Protein AF-A0A1V5AWR1-F1 (afdb_monomer)

Mean predicted aligned error: 6.27 Å

Solvent-accessible surface area (backbone atoms only — not comparable to full-atom values): 8048 Å² total; per-residue (Å²): 132,68,75,63,57,60,51,49,54,30,24,52,28,0,20,51,12,1,48,52,34,17,61,75,38,102,37,35,84,38,68,65,45,78,50,74,54,94,94,48,76,46,73,41,52,29,27,65,43,15,23,53,36,0,15,51,37,12,41,53,50,36,40,68,75,38,73,43,54,81,60,81,91,75,82,85,80,93,65,96,73,88,67,81,81,71,80,50,73,65,53,42,55,48,12,22,53,38,0,24,53,40,14,43,53,55,53,52,57,47,36,52,52,32,40,52,50,17,51,52,37,27,60,74,48,65,58,49,76,68,55,52,55,51,40,75,73,40,54,42,70,53,22,25,54,54,19,54,50,53,63,74,107

pLDDT: mean 87.72, std 10.57, range [48.28, 98.0]

Structure (mmCIF, N/CA/C/O backbone):
data_AF-A0A1V5AWR1-F1
#
_entry.id   AF-A0A1V5AWR1-F1
#
loop_
_atom_site.group_PDB
_atom_site.id
_atom_site.type_symbol
_atom_site.label_atom_id
_atom_site.label_alt_id
_atom_site.label_comp_id
_atom_site.label_asym_id
_atom_site.label_entity_id
_atom_site.label_seq_id
_atom_site.pdbx_PDB_ins_code
_atom_site.Cartn_x
_atom_site.Cartn_y
_atom_site.Cartn_z
_atom_site.occupancy
_atom_site.B_iso_or_equiv
_atom_site.auth_seq_id
_atom_site.auth_comp_id
_atom_site.auth_asym_id
_atom_site.auth_atom_id
_atom_site.pdbx_PDB_model_num
ATOM 1 N N . MET A 1 1 ? 15.483 -0.833 -28.326 1.00 58.09 1 MET A N 1
ATOM 2 C CA . MET A 1 1 ? 14.481 -1.408 -27.390 1.00 58.09 1 MET A CA 1
ATOM 3 C C . MET A 1 1 ? 13.326 -0.413 -27.249 1.00 58.09 1 MET A C 1
ATOM 5 O O . MET A 1 1 ? 13.617 0.773 -27.193 1.00 58.09 1 MET A O 1
ATOM 9 N N . SER A 1 2 ? 12.047 -0.819 -27.259 1.00 76.19 2 SER A N 1
ATOM 10 C CA . SER A 1 2 ? 10.950 0.164 -27.105 1.00 76.19 2 SER A CA 1
ATOM 11 C C . SER A 1 2 ? 10.936 0.734 -25.677 1.00 76.19 2 SER A C 1
ATOM 13 O O . SER A 1 2 ? 11.158 -0.021 -24.728 1.00 76.19 2 SER A O 1
ATOM 15 N N . MET A 1 3 ? 10.666 2.037 -25.506 1.00 79.00 3 MET A N 1
ATOM 16 C CA . MET A 1 3 ? 10.624 2.703 -24.185 1.00 79.00 3 MET A CA 1
ATOM 17 C C . MET A 1 3 ? 9.650 2.035 -23.199 1.00 79.00 3 MET A C 1
ATOM 19 O O . MET A 1 3 ? 9.827 2.129 -21.988 1.00 79.00 3 MET A O 1
ATOM 23 N N . LEU A 1 4 ? 8.653 1.307 -23.707 1.00 86.69 4 LEU A N 1
ATOM 24 C CA . LEU A 1 4 ? 7.652 0.605 -22.906 1.00 86.69 4 LEU A CA 1
ATOM 25 C C . LEU A 1 4 ? 8.244 -0.526 -22.058 1.00 86.69 4 LEU A C 1
ATOM 27 O O . LEU A 1 4 ? 7.741 -0.799 -20.972 1.00 86.69 4 LEU A O 1
ATOM 31 N N . MET A 1 5 ? 9.311 -1.181 -22.524 1.00 90.75 5 MET A N 1
ATOM 32 C CA . MET A 1 5 ? 9.893 -2.317 -21.805 1.00 90.75 5 MET A CA 1
ATOM 33 C C . MET A 1 5 ? 10.587 -1.880 -20.501 1.00 90.75 5 MET A C 1
ATOM 35 O O . MET A 1 5 ? 10.234 -2.421 -19.452 1.00 90.75 5 MET A O 1
ATOM 39 N N . PRO A 1 6 ? 11.489 -0.877 -20.500 1.00 91.25 6 PRO A N 1
ATOM 40 C CA . PRO A 1 6 ? 12.043 -0.337 -19.260 1.00 91.25 6 PRO A CA 1
ATOM 41 C C . PRO A 1 6 ? 10.980 0.198 -18.286 1.00 91.25 6 PRO A C 1
ATOM 43 O O . PRO A 1 6 ? 11.069 -0.073 -17.089 1.00 91.25 6 PRO A O 1
ATOM 46 N N . ILE A 1 7 ? 9.941 0.885 -18.793 1.00 92.50 7 ILE A N 1
ATOM 47 C CA . ILE A 1 7 ? 8.794 1.339 -17.979 1.00 92.50 7 ILE A CA 1
ATOM 48 C C . ILE A 1 7 ? 8.140 0.142 -17.284 1.00 92.50 7 ILE A C 1
ATOM 50 O O . ILE A 1 7 ? 7.965 0.149 -16.065 1.00 92.50 7 ILE A O 1
ATOM 54 N N . GLY A 1 8 ? 7.809 -0.897 -18.054 1.00 94.94 8 GLY A N 1
ATOM 55 C CA . GLY A 1 8 ? 7.147 -2.094 -17.549 1.00 94.94 8 GLY A CA 1
ATOM 56 C C . GLY A 1 8 ? 7.952 -2.801 -16.460 1.00 94.94 8 GLY A C 1
ATOM 57 O O . GLY A 1 8 ? 7.383 -3.173 -15.437 1.00 94.94 8 GLY A O 1
ATOM 58 N N . ILE A 1 9 ? 9.273 -2.928 -16.629 1.00 95.88 9 ILE A N 1
ATOM 59 C CA . ILE A 1 9 ? 10.156 -3.555 -15.630 1.00 95.88 9 ILE A CA 1
ATOM 60 C C . ILE A 1 9 ? 10.127 -2.779 -14.310 1.00 95.88 9 ILE A C 1
ATOM 62 O O . ILE A 1 9 ? 10.013 -3.374 -13.237 1.00 95.88 9 ILE A O 1
ATOM 66 N N . ILE A 1 10 ? 10.204 -1.451 -14.373 1.00 97.00 10 ILE A N 1
ATOM 67 C CA . ILE A 1 10 ? 10.259 -0.603 -13.179 1.00 97.00 10 ILE A CA 1
ATOM 68 C C . ILE A 1 10 ? 8.907 -0.548 -12.475 1.00 97.00 10 ILE A C 1
ATOM 70 O O . ILE A 1 10 ? 8.850 -0.693 -11.255 1.00 97.00 10 ILE A O 1
ATOM 74 N N . MET A 1 11 ? 7.814 -0.437 -13.230 1.00 97.62 11 MET A N 1
ATOM 75 C CA . MET A 1 11 ? 6.463 -0.515 -12.677 1.00 97.62 11 MET A CA 1
ATOM 76 C C . MET A 1 11 ? 6.186 -1.876 -12.037 1.00 97.62 11 MET A C 1
ATOM 78 O O . MET A 1 11 ? 5.654 -1.922 -10.930 1.00 97.62 11 MET A O 1
ATOM 82 N N . ALA A 1 12 ? 6.580 -2.981 -12.679 1.00 97.81 12 ALA A N 1
ATOM 83 C CA . ALA A 1 12 ? 6.436 -4.322 -12.113 1.00 97.81 12 ALA A CA 1
ATOM 84 C C . ALA A 1 12 ? 7.274 -4.490 -10.835 1.00 97.81 12 ALA A C 1
ATOM 86 O O . ALA A 1 12 ? 6.802 -5.054 -9.851 1.00 97.81 12 ALA A O 1
ATOM 87 N N . SER A 1 13 ? 8.489 -3.941 -10.813 1.00 97.94 13 SER A N 1
ATOM 88 C CA . SER A 1 13 ? 9.353 -3.960 -9.626 1.00 97.94 13 SER A CA 1
ATOM 89 C C . SER A 1 13 ? 8.753 -3.135 -8.477 1.00 97.94 13 SER A C 1
ATOM 91 O O . SER A 1 13 ? 8.704 -3.592 -7.337 1.00 97.94 13 SER A O 1
ATOM 93 N N . GLY A 1 14 ? 8.200 -1.955 -8.774 1.00 98.00 14 GLY A N 1
ATOM 94 C CA . GLY A 1 14 ? 7.442 -1.152 -7.811 1.00 98.00 14 GLY A CA 1
ATOM 95 C C . GLY A 1 14 ? 6.190 -1.854 -7.290 1.00 98.00 14 GLY A C 1
ATOM 96 O O . GLY A 1 14 ? 5.919 -1.829 -6.089 1.00 98.00 14 GLY A O 1
ATOM 97 N N . ALA A 1 15 ? 5.454 -2.536 -8.170 1.00 97.81 15 ALA A N 1
ATOM 98 C CA . ALA A 1 15 ? 4.314 -3.367 -7.799 1.00 97.81 15 ALA A CA 1
ATOM 99 C C . ALA A 1 15 ? 4.719 -4.454 -6.796 1.00 97.81 15 ALA A C 1
ATOM 101 O O . ALA A 1 15 ? 4.029 -4.617 -5.794 1.00 97.81 15 ALA A O 1
ATOM 102 N N . VAL A 1 16 ? 5.853 -5.137 -7.003 1.00 97.44 16 VAL A N 1
ATOM 103 C CA . VAL A 1 16 ? 6.400 -6.101 -6.030 1.00 97.44 16 VAL A CA 1
ATOM 104 C C . VAL A 1 16 ? 6.657 -5.433 -4.678 1.00 97.44 16 VAL A C 1
ATOM 106 O O . VAL A 1 16 ? 6.293 -5.993 -3.647 1.00 97.44 16 VAL A 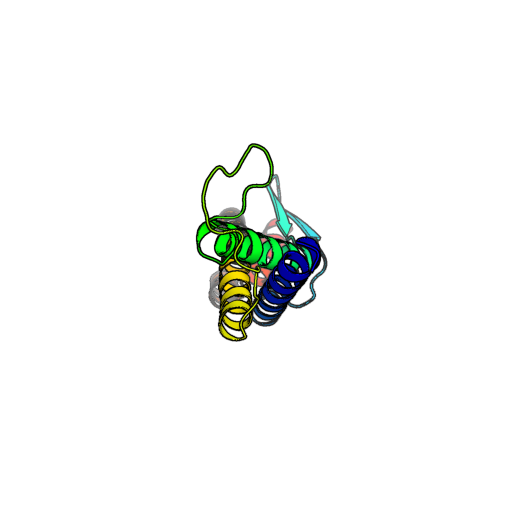O 1
ATOM 109 N N . GLY A 1 17 ? 7.194 -4.211 -4.654 1.00 96.69 17 GLY A N 1
ATOM 110 C CA . GLY A 1 17 ? 7.305 -3.433 -3.415 1.00 96.69 17 GLY A CA 1
ATOM 111 C C . GLY A 1 17 ? 5.952 -3.188 -2.732 1.00 96.69 17 GLY A C 1
ATOM 112 O O . GLY A 1 17 ? 5.823 -3.339 -1.516 1.00 96.69 17 GLY A O 1
ATOM 113 N N . GLY A 1 18 ? 4.914 -2.900 -3.517 1.00 96.25 18 GLY A N 1
ATOM 114 C CA . GLY A 1 18 ? 3.534 -2.808 -3.038 1.00 96.25 18 GLY A CA 1
ATOM 115 C C . GLY A 1 18 ? 3.003 -4.118 -2.444 1.00 96.25 18 GLY A C 1
ATOM 116 O O . GLY A 1 18 ? 2.397 -4.102 -1.373 1.00 96.25 18 GLY A O 1
ATOM 117 N N . ILE A 1 19 ? 3.283 -5.258 -3.086 1.00 95.00 19 ILE A N 1
ATOM 118 C CA . ILE A 1 19 ? 2.947 -6.601 -2.576 1.00 95.00 19 ILE A CA 1
ATOM 119 C C . ILE A 1 19 ? 3.600 -6.824 -1.214 1.00 95.00 19 ILE A C 1
ATOM 121 O O . ILE A 1 19 ? 2.926 -7.217 -0.264 1.00 95.00 19 ILE A O 1
ATOM 125 N N . VAL A 1 20 ? 4.900 -6.537 -1.106 1.00 95.25 20 VAL A N 1
ATOM 126 C CA . VAL A 1 20 ? 5.652 -6.673 0.147 1.00 95.25 20 VAL A CA 1
ATOM 127 C C . VAL A 1 20 ? 5.028 -5.807 1.241 1.00 95.25 20 VAL A C 1
ATOM 129 O O . VAL A 1 20 ? 4.791 -6.302 2.341 1.00 95.25 20 VAL A O 1
ATOM 132 N N . ASN A 1 21 ? 4.692 -4.545 0.951 1.00 95.00 21 ASN A N 1
ATOM 133 C CA . ASN A 1 21 ? 4.052 -3.680 1.943 1.00 95.00 21 ASN A CA 1
ATOM 134 C C . ASN A 1 21 ? 2.692 -4.223 2.399 1.00 95.00 21 ASN A C 1
ATOM 136 O O . ASN A 1 21 ? 2.392 -4.205 3.592 1.00 95.00 21 ASN A O 1
ATOM 140 N N . ALA A 1 22 ? 1.879 -4.724 1.470 1.00 91.69 22 ALA A N 1
ATOM 141 C CA . ALA A 1 22 ? 0.582 -5.294 1.800 1.00 91.69 22 ALA A CA 1
ATOM 142 C C . ALA A 1 22 ? 0.709 -6.534 2.701 1.00 91.69 22 ALA A C 1
ATOM 144 O O . ALA A 1 22 ? -0.047 -6.647 3.658 1.00 91.69 22 ALA A O 1
ATOM 145 N N . LEU A 1 23 ? 1.700 -7.401 2.457 1.00 90.31 23 LEU A N 1
ATOM 146 C CA . LEU A 1 23 ? 1.990 -8.576 3.291 1.00 90.31 23 LEU A CA 1
ATOM 147 C C . LEU A 1 23 ? 2.473 -8.224 4.703 1.00 90.31 23 LEU A C 1
ATOM 149 O O . LEU A 1 23 ? 2.169 -8.948 5.646 1.00 90.31 23 LEU A O 1
ATOM 153 N N . VAL A 1 24 ? 3.246 -7.145 4.842 1.00 88.06 24 VAL A N 1
ATOM 154 C CA . VAL A 1 24 ? 3.785 -6.696 6.138 1.00 88.06 24 VAL A CA 1
ATOM 155 C C . VAL A 1 24 ? 2.752 -5.898 6.941 1.00 88.06 24 VAL A C 1
ATOM 157 O O . VAL A 1 24 ? 2.848 -5.821 8.163 1.00 88.06 24 VAL A O 1
ATOM 160 N N . SER A 1 25 ? 1.769 -5.299 6.271 1.00 83.69 25 SER A N 1
ATOM 161 C CA . SER A 1 25 ? 0.704 -4.523 6.909 1.00 83.69 25 SER A CA 1
ATOM 162 C C . SER A 1 25 ? -0.488 -5.403 7.294 1.00 83.69 25 SER A C 1
ATOM 164 O O . SER A 1 25 ? -0.699 -6.474 6.729 1.00 83.69 25 SER A O 1
ATOM 166 N N . ASP A 1 26 ? -1.392 -4.875 8.123 1.00 72.44 26 ASP A N 1
ATOM 167 C CA . ASP A 1 26 ? -2.677 -5.518 8.469 1.00 72.44 26 ASP A CA 1
ATOM 168 C C . ASP A 1 26 ? -3.665 -5.635 7.288 1.00 72.44 26 ASP A C 1
ATOM 170 O O . ASP A 1 26 ? -4.830 -6.009 7.451 1.00 72.44 26 ASP A O 1
ATOM 174 N N . ASN A 1 27 ? -3.206 -5.284 6.085 1.00 65.19 27 ASN A N 1
ATOM 175 C CA . ASN A 1 27 ? -3.948 -5.353 4.838 1.00 65.19 27 ASN A CA 1
ATOM 176 C C . ASN A 1 27 ? -3.738 -6.672 4.083 1.00 65.19 27 ASN A C 1
ATOM 178 O O . ASN A 1 27 ? -4.579 -6.974 3.245 1.00 65.19 27 ASN A O 1
ATOM 182 N N . GLY A 1 28 ? -2.696 -7.466 4.366 1.00 70.31 28 GLY A N 1
ATOM 183 C CA . GLY A 1 28 ? -2.436 -8.774 3.741 1.00 70.31 28 GLY A CA 1
ATOM 184 C C . GLY A 1 28 ? -2.837 -8.871 2.257 1.00 70.31 28 GLY A C 1
ATOM 185 O O . GLY A 1 28 ? -2.510 -8.008 1.444 1.00 70.31 28 GLY A O 1
ATOM 186 N N . PHE A 1 29 ? -3.620 -9.904 1.919 1.00 77.00 29 PHE A N 1
ATOM 187 C CA . PHE A 1 29 ? -4.344 -10.033 0.639 1.00 77.00 29 PHE A CA 1
ATOM 188 C C . PHE A 1 29 ? -5.820 -9.603 0.742 1.00 77.00 29 PHE A C 1
ATOM 190 O O . PHE A 1 29 ? -6.687 -10.114 0.029 1.00 77.00 29 PHE A O 1
ATOM 197 N N . ILE A 1 30 ? -6.137 -8.684 1.655 1.00 76.31 30 ILE A N 1
ATOM 198 C CA . ILE A 1 30 ? -7.500 -8.192 1.847 1.00 76.31 30 ILE A CA 1
ATOM 199 C C . ILE A 1 30 ? -7.93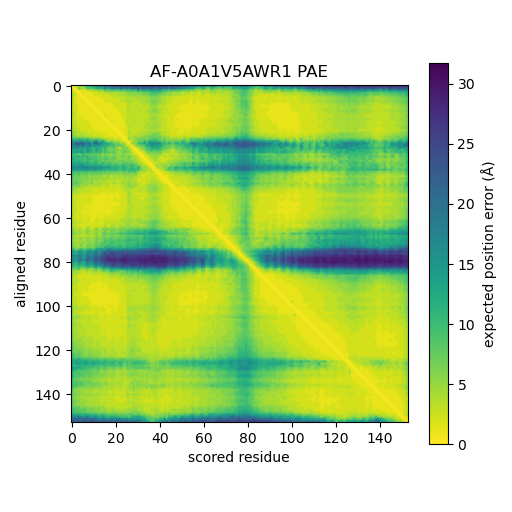4 -7.461 0.574 1.00 76.31 30 ILE A C 1
ATOM 201 O O . ILE A 1 30 ? -7.215 -6.615 0.025 1.00 76.31 30 ILE A O 1
ATOM 205 N N . ARG A 1 31 ? -9.118 -7.834 0.081 1.00 79.31 31 ARG A N 1
ATOM 206 C CA . ARG A 1 31 ? -9.748 -7.190 -1.073 1.00 79.31 31 ARG A CA 1
ATOM 207 C C . ARG A 1 31 ? -10.118 -5.746 -0.728 1.00 79.31 31 ARG A C 1
ATOM 209 O O . ARG A 1 31 ? -10.378 -5.469 0.441 1.00 79.31 31 ARG A O 1
ATOM 216 N N . PRO A 1 32 ? -10.179 -4.845 -1.722 1.00 83.44 32 PRO A N 1
ATOM 217 C CA . PRO A 1 32 ? -10.730 -3.518 -1.505 1.00 83.44 32 PRO A CA 1
ATOM 218 C C . PRO A 1 32 ? -12.090 -3.618 -0.805 1.00 83.44 32 PRO A C 1
ATOM 220 O O . PRO A 1 32 ? -12.956 -4.370 -1.256 1.00 83.44 32 PRO A O 1
ATOM 223 N N . SER A 1 33 ? -12.248 -2.921 0.316 1.00 83.38 33 SER A N 1
ATOM 224 C CA . SER A 1 33 ? -13.470 -2.957 1.116 1.00 83.38 33 SER A CA 1
ATOM 225 C C . SER A 1 33 ? -13.852 -1.565 1.589 1.00 83.38 33 SER A C 1
ATOM 227 O O . SER A 1 33 ? -13.001 -0.696 1.790 1.00 83.38 33 SER A O 1
ATOM 229 N N . GLU A 1 34 ? -15.147 -1.357 1.775 1.00 86.62 34 GLU A N 1
ATOM 230 C CA . GLU A 1 34 ? -15.687 -0.142 2.368 1.00 86.62 34 GLU A CA 1
ATOM 231 C C . GLU A 1 34 ? -16.15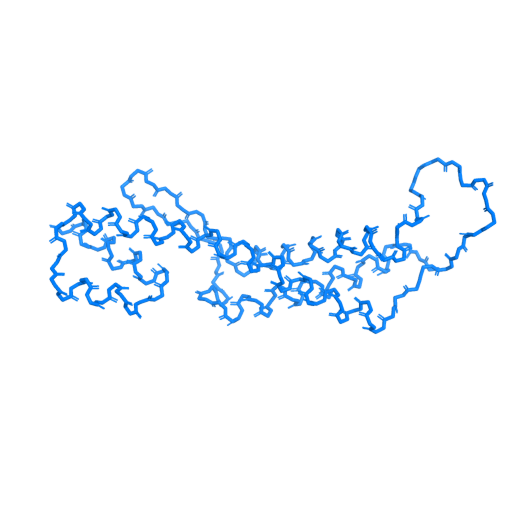5 -0.456 3.784 1.00 86.62 34 GLU A C 1
ATOM 233 O O . GLU A 1 34 ? -16.873 -1.426 4.020 1.00 86.62 34 GLU A O 1
ATOM 238 N N . GLU A 1 35 ? -15.711 0.352 4.740 1.00 82.88 35 GLU A N 1
ATOM 239 C CA . GLU A 1 35 ? -16.057 0.211 6.146 1.00 82.88 35 GLU A CA 1
ATOM 240 C C . GLU A 1 35 ? -16.824 1.446 6.609 1.00 82.88 35 GLU A C 1
ATOM 242 O O . GLU A 1 35 ? -16.252 2.526 6.768 1.00 82.88 35 GLU A O 1
ATOM 247 N N . THR A 1 36 ? -18.125 1.284 6.850 1.00 80.69 36 THR A N 1
ATOM 248 C CA . THR A 1 36 ? -18.986 2.359 7.362 1.00 80.69 36 THR A CA 1
ATOM 249 C C . THR A 1 36 ? -19.260 2.177 8.853 1.00 80.69 36 THR A C 1
ATOM 251 O O . THR A 1 36 ? -19.522 1.058 9.319 1.00 80.69 36 THR A O 1
ATOM 254 N N . THR A 1 37 ? -19.204 3.274 9.609 1.00 75.81 37 THR A N 1
ATOM 255 C CA . THR A 1 37 ? -19.694 3.365 10.992 1.00 75.81 37 THR A CA 1
ATOM 256 C C . THR A 1 37 ? -20.289 4.753 11.238 1.00 75.81 37 THR A C 1
ATOM 258 O O . THR A 1 37 ? -19.637 5.767 10.975 1.00 75.81 37 THR A O 1
ATOM 261 N N . GLY A 1 38 ? -21.544 4.806 11.694 1.00 74.06 38 GLY A N 1
ATOM 262 C CA . GLY A 1 38 ? -22.313 6.053 11.745 1.00 74.06 38 GLY A CA 1
ATOM 263 C C . GLY A 1 38 ? -22.359 6.733 10.372 1.00 74.06 38 GLY A C 1
ATOM 264 O O . GLY A 1 38 ? -22.736 6.108 9.384 1.00 74.06 38 GLY A O 1
ATOM 265 N N . GLU A 1 39 ? -21.912 7.988 10.316 1.00 76.38 39 GLU A N 1
ATOM 266 C CA . GLU A 1 39 ? -21.848 8.802 9.090 1.00 76.38 39 GLU A CA 1
ATOM 267 C C . GLU A 1 39 ? -20.499 8.717 8.346 1.00 76.38 39 GLU A C 1
ATOM 269 O O . GLU A 1 39 ? -20.341 9.298 7.272 1.00 76.38 39 GLU A O 1
ATOM 274 N N . VAL A 1 40 ? -19.501 8.003 8.883 1.00 81.81 40 VAL A N 1
ATOM 275 C CA . VAL A 1 40 ? -18.152 7.949 8.295 1.00 81.81 40 VAL A CA 1
ATOM 276 C C . VAL A 1 40 ? -17.972 6.669 7.483 1.00 81.81 40 VAL A C 1
ATOM 278 O O . VAL A 1 40 ? -18.075 5.565 8.019 1.00 81.81 40 VAL A O 1
ATOM 281 N N . THR A 1 41 ? -17.633 6.821 6.200 1.00 87.00 41 THR A N 1
ATOM 282 C CA . THR A 1 41 ? -17.255 5.717 5.302 1.00 87.00 41 THR A CA 1
ATOM 283 C C . THR A 1 41 ? -15.758 5.766 5.013 1.00 87.00 41 THR A C 1
ATOM 285 O O . THR A 1 41 ? -15.236 6.776 4.540 1.00 87.00 41 THR A O 1
ATOM 288 N N . ILE A 1 42 ? -15.055 4.674 5.313 1.00 87.50 42 ILE A N 1
ATOM 289 C CA . ILE A 1 42 ? -13.614 4.526 5.097 1.00 87.50 42 ILE A CA 1
ATOM 290 C C . ILE A 1 42 ? -13.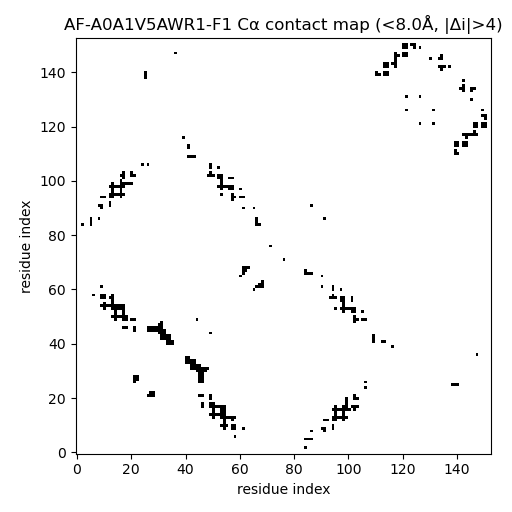391 3.499 3.993 1.00 87.50 42 ILE A C 1
ATOM 292 O O . ILE A 1 42 ? -13.729 2.327 4.140 1.00 87.50 42 ILE A O 1
ATOM 296 N N . ILE A 1 43 ? -12.772 3.933 2.898 1.00 87.50 43 ILE A N 1
ATOM 297 C CA . ILE A 1 43 ? -12.368 3.045 1.809 1.00 87.50 43 ILE A CA 1
ATOM 298 C C . ILE A 1 43 ? -11.002 2.455 2.154 1.00 87.50 43 ILE A C 1
ATOM 300 O O . ILE A 1 43 ? -10.036 3.188 2.374 1.00 87.50 43 ILE A O 1
ATOM 304 N N . ARG A 1 44 ? -10.915 1.126 2.175 1.00 88.75 44 ARG A N 1
ATOM 305 C CA . ARG A 1 44 ? -9.678 0.364 2.333 1.00 88.75 44 ARG A CA 1
ATOM 306 C C . ARG A 1 44 ? -9.279 -0.182 0.961 1.00 88.75 44 ARG A C 1
ATOM 308 O O . ARG A 1 44 ? -9.893 -1.135 0.495 1.00 88.75 44 ARG A O 1
ATOM 315 N N . PRO A 1 45 ? -8.246 0.370 0.304 1.00 85.00 45 PRO A N 1
ATOM 316 C CA . PRO A 1 45 ? -7.832 -0.048 -1.041 1.00 85.00 45 PRO A CA 1
ATOM 317 C C . PRO A 1 45 ? -7.293 -1.483 -1.111 1.00 85.00 45 PRO A C 1
ATOM 319 O O . PRO A 1 45 ? -7.177 -2.056 -2.194 1.00 85.00 45 PRO A O 1
ATOM 322 N N . GLY A 1 46 ? -6.921 -2.052 0.039 1.00 87.81 46 GLY A N 1
ATOM 323 C CA . GLY A 1 46 ? -6.420 -3.416 0.155 1.00 87.81 46 GLY A CA 1
ATOM 324 C C . GLY A 1 46 ? -5.121 -3.657 -0.615 1.00 87.81 46 GLY A C 1
ATOM 325 O O . GLY A 1 46 ? -4.348 -2.740 -0.915 1.00 87.81 46 GLY A O 1
ATOM 326 N N . PHE A 1 47 ? -4.888 -4.923 -0.946 1.00 89.81 47 PHE A N 1
ATOM 327 C CA . PHE A 1 47 ? -3.702 -5.374 -1.675 1.00 89.81 47 PHE A CA 1
ATOM 328 C C . PHE A 1 47 ? -3.567 -4.731 -3.066 1.00 89.81 47 PHE A C 1
ATOM 330 O O . PHE A 1 47 ? -2.480 -4.312 -3.461 1.00 89.81 47 PHE A O 1
ATOM 337 N N . ALA A 1 48 ? -4.683 -4.585 -3.789 1.00 91.62 48 ALA A N 1
ATOM 338 C CA . ALA A 1 48 ? -4.696 -3.996 -5.128 1.00 91.62 48 ALA A CA 1
ATOM 339 C C . ALA A 1 48 ? -4.243 -2.526 -5.120 1.00 91.62 48 ALA A C 1
ATOM 341 O O . ALA A 1 48 ? -3.440 -2.123 -5.961 1.00 91.62 48 ALA A O 1
ATOM 342 N N . GLY A 1 49 ? -4.694 -1.739 -4.136 1.00 91.81 49 GLY A N 1
ATOM 343 C CA . GLY A 1 49 ? -4.247 -0.353 -3.984 1.00 91.81 49 GLY A CA 1
ATOM 344 C C . GLY A 1 49 ? -2.759 -0.238 -3.648 1.00 91.81 49 GLY A C 1
ATOM 345 O O . GLY A 1 49 ? -2.086 0.654 -4.157 1.00 91.81 49 GLY A O 1
ATOM 346 N N . ASN A 1 50 ? -2.224 -1.170 -2.853 1.00 94.81 50 ASN A N 1
ATOM 347 C CA . ASN A 1 50 ? -0.795 -1.219 -2.539 1.00 94.81 50 ASN A CA 1
ATOM 348 C C . ASN A 1 50 ? 0.056 -1.528 -3.781 1.00 94.81 50 ASN A C 1
ATOM 350 O O . ASN A 1 50 ? 1.044 -0.837 -4.015 1.00 94.81 50 ASN A O 1
ATOM 354 N N . ILE A 1 51 ? -0.344 -2.509 -4.601 1.00 95.44 51 ILE A N 1
ATOM 355 C CA . ILE A 1 51 ? 0.313 -2.806 -5.887 1.00 95.44 51 ILE A CA 1
ATOM 356 C C . ILE A 1 51 ? 0.330 -1.573 -6.782 1.00 95.44 51 ILE A C 1
ATOM 358 O O . ILE A 1 51 ? 1.390 -1.180 -7.272 1.00 95.44 51 ILE A O 1
ATOM 362 N N . LEU A 1 52 ? -0.849 -0.983 -7.009 1.00 95.69 52 LEU A N 1
ATOM 363 C CA . LEU A 1 52 ? -0.999 0.139 -7.926 1.00 95.69 52 LEU A CA 1
ATOM 364 C C . LEU A 1 52 ? -0.121 1.306 -7.483 1.00 95.69 52 LEU A C 1
ATOM 366 O O . LEU A 1 52 ? 0.619 1.868 -8.288 1.00 95.69 52 LEU A O 1
ATOM 370 N N . LEU A 1 53 ? -0.161 1.637 -6.193 1.00 95.75 53 LEU A N 1
ATOM 371 C CA . LEU A 1 53 ? 0.606 2.757 -5.680 1.00 95.75 53 LEU A CA 1
ATOM 372 C C . LEU A 1 53 ? 2.108 2.474 -5.657 1.00 95.75 53 LEU A C 1
ATOM 374 O O . LEU A 1 53 ? 2.889 3.376 -5.942 1.00 95.75 53 LEU A O 1
ATOM 378 N N . GLY A 1 54 ? 2.516 1.231 -5.392 1.00 97.12 54 GLY A N 1
ATOM 379 C CA . GLY A 1 54 ? 3.913 0.825 -5.500 1.00 97.12 54 GLY A CA 1
ATOM 380 C C . GLY A 1 54 ? 4.452 0.986 -6.925 1.00 97.12 54 GLY A C 1
ATOM 381 O O . GLY A 1 54 ? 5.522 1.562 -7.124 1.00 97.12 54 GLY A O 1
ATOM 382 N N . ALA A 1 55 ? 3.684 0.553 -7.930 1.00 97.44 55 ALA 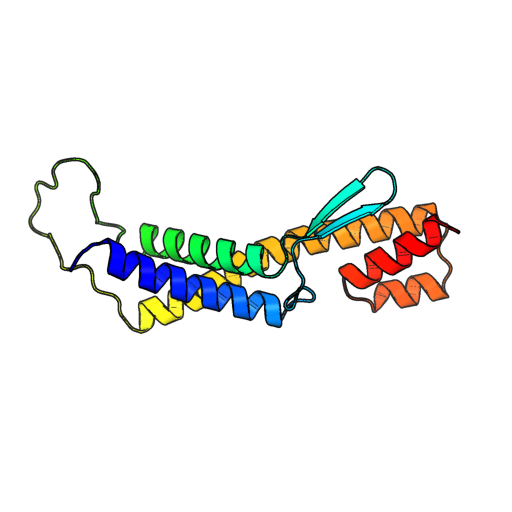A N 1
ATOM 383 C CA . ALA A 1 55 ? 4.039 0.705 -9.342 1.00 97.44 55 ALA A CA 1
ATOM 384 C C . ALA A 1 55 ? 4.126 2.178 -9.770 1.00 97.44 55 ALA A C 1
ATOM 386 O O . ALA A 1 55 ? 5.096 2.581 -10.413 1.00 97.44 55 ALA A O 1
ATOM 387 N N . VAL A 1 56 ? 3.133 2.988 -9.387 1.00 97.25 56 VAL A N 1
ATOM 388 C CA . VAL A 1 56 ? 3.087 4.424 -9.701 1.00 97.25 56 VAL A CA 1
ATOM 389 C C . VAL A 1 56 ? 4.234 5.170 -9.021 1.00 97.25 56 VAL A C 1
ATOM 391 O O . VAL A 1 56 ? 4.905 5.968 -9.669 1.00 97.25 56 VAL A O 1
ATOM 394 N N . ALA A 1 57 ? 4.512 4.885 -7.746 1.00 97.19 57 ALA A N 1
ATOM 395 C CA . ALA A 1 57 ? 5.612 5.512 -7.019 1.00 97.19 57 ALA A CA 1
ATOM 396 C C . ALA A 1 57 ? 6.969 5.204 -7.670 1.00 97.19 57 ALA A C 1
ATOM 398 O O . ALA A 1 57 ? 7.771 6.116 -7.874 1.00 97.19 57 ALA A O 1
ATOM 399 N N . ALA A 1 58 ? 7.207 3.944 -8.047 1.00 97.44 58 ALA A N 1
ATOM 400 C CA . ALA A 1 58 ? 8.431 3.548 -8.738 1.00 97.44 58 ALA A CA 1
ATOM 401 C C . ALA A 1 58 ? 8.567 4.225 -10.108 1.00 97.44 58 ALA A C 1
ATOM 403 O O . ALA A 1 58 ? 9.643 4.724 -10.432 1.00 97.44 58 ALA A O 1
ATOM 404 N N . PHE A 1 59 ? 7.481 4.297 -10.885 1.00 95.88 59 PHE A N 1
ATOM 405 C CA . PHE A 1 59 ? 7.479 4.994 -12.170 1.00 95.88 59 PHE A CA 1
ATOM 406 C C . PHE A 1 59 ? 7.798 6.481 -12.019 1.00 95.88 59 PHE A C 1
ATOM 408 O O . PHE A 1 59 ? 8.676 6.980 -12.715 1.00 95.88 59 PHE A O 1
ATOM 415 N N . ILE A 1 60 ? 7.138 7.179 -11.091 1.00 95.81 60 ILE A N 1
ATOM 416 C CA . ILE A 1 60 ? 7.381 8.606 -10.843 1.00 95.81 60 ILE A CA 1
ATOM 417 C C . ILE A 1 60 ? 8.827 8.826 -10.396 1.00 95.81 60 ILE A C 1
ATOM 419 O O . ILE A 1 60 ? 9.518 9.680 -10.944 1.00 95.81 60 ILE A O 1
ATOM 423 N N . SER A 1 61 ? 9.314 8.039 -9.433 1.00 95.19 61 SER A N 1
ATOM 424 C CA . SER A 1 61 ? 10.680 8.178 -8.924 1.00 95.19 61 SER A CA 1
ATOM 425 C C . SER A 1 61 ? 11.721 7.935 -10.015 1.00 95.19 61 SER A C 1
ATOM 427 O O . SER A 1 61 ? 12.643 8.731 -10.176 1.00 95.19 61 SER A O 1
ATOM 429 N N . TRP A 1 62 ? 11.560 6.884 -10.817 1.00 92.62 62 TRP A N 1
ATOM 430 C CA . TRP A 1 62 ? 12.500 6.594 -11.896 1.00 92.62 62 TRP A CA 1
ATOM 431 C C . TRP A 1 62 ? 12.359 7.554 -13.087 1.00 92.62 62 TRP A C 1
ATOM 433 O O . TRP A 1 62 ? 13.347 7.854 -13.752 1.00 92.62 62 TRP A O 1
ATOM 443 N N . GLY A 1 63 ? 11.159 8.092 -13.313 1.00 89.56 63 GLY A N 1
ATOM 444 C CA . GLY A 1 63 ? 10.889 9.187 -14.243 1.00 89.56 63 GLY A CA 1
ATOM 445 C C . GLY A 1 63 ? 11.663 10.455 -13.893 1.00 89.56 63 GLY A C 1
ATOM 446 O O . GLY A 1 63 ? 12.260 11.073 -14.765 1.00 89.56 63 GLY A O 1
ATOM 447 N N . LEU A 1 64 ? 11.686 10.816 -12.609 1.00 90.25 64 LEU A N 1
ATOM 448 C CA . LEU A 1 64 ? 12.318 12.046 -12.126 1.00 90.25 64 LEU A CA 1
ATOM 449 C C . LEU A 1 64 ? 13.827 11.909 -11.888 1.00 90.25 64 LEU A C 1
ATOM 451 O O . LEU A 1 64 ? 14.565 12.861 -12.121 1.00 90.25 64 LEU A O 1
ATOM 455 N N . TYR A 1 65 ? 14.286 10.747 -11.416 1.00 89.56 65 TYR A N 1
ATOM 456 C CA . TYR A 1 65 ? 15.661 10.557 -10.929 1.00 89.56 65 TYR A CA 1
ATOM 457 C C . TYR A 1 65 ? 16.434 9.438 -11.642 1.00 89.56 65 TYR A C 1
ATOM 459 O O . TYR A 1 65 ? 17.598 9.198 -11.331 1.00 89.56 65 TYR A O 1
ATOM 467 N N . GLY A 1 66 ? 15.794 8.713 -12.559 1.00 86.12 66 GLY A N 1
ATOM 468 C CA . GLY A 1 66 ? 16.393 7.604 -13.298 1.00 86.12 66 GLY A CA 1
ATOM 469 C C . GLY A 1 66 ? 16.760 7.957 -14.736 1.00 86.12 66 GLY A C 1
ATOM 470 O O . GLY A 1 66 ? 16.862 9.125 -15.115 1.00 86.12 66 GLY A O 1
ATOM 471 N N . ALA A 1 67 ? 16.911 6.918 -15.563 1.00 82.31 67 ALA A N 1
ATOM 472 C CA . ALA A 1 67 ? 17.286 7.042 -16.975 1.00 82.31 67 ALA A CA 1
ATOM 473 C C . ALA A 1 67 ? 16.248 7.806 -17.823 1.00 82.31 67 ALA A C 1
ATOM 475 O O . ALA A 1 67 ? 16.545 8.237 -18.932 1.00 82.31 67 ALA A O 1
ATOM 476 N N . PHE A 1 68 ? 15.033 7.991 -17.304 1.00 80.12 68 PHE A N 1
ATOM 477 C CA . PHE A 1 68 ? 13.970 8.750 -17.959 1.00 80.12 68 PHE A CA 1
ATOM 478 C C . PHE A 1 68 ? 14.000 10.250 -17.696 1.00 80.12 68 PHE A C 1
ATOM 480 O O . PHE A 1 68 ? 13.307 10.978 -18.399 1.00 80.12 68 PHE A O 1
ATOM 487 N N . SER A 1 69 ? 14.818 10.725 -16.758 1.00 83.88 69 SER A N 1
ATOM 488 C CA . SER A 1 69 ? 14.898 12.156 -16.428 1.00 83.88 69 SER A CA 1
ATOM 489 C C . SER A 1 69 ? 15.259 13.037 -17.631 1.00 83.88 69 SER A C 1
ATOM 491 O O . SER A 1 69 ? 14.808 14.175 -17.717 1.00 83.88 69 SER A O 1
ATOM 493 N N . ASN A 1 70 ? 16.011 12.484 -18.589 1.00 79.00 70 ASN A N 1
ATOM 494 C CA . ASN A 1 70 ? 16.424 13.156 -19.824 1.00 79.00 70 ASN A CA 1
ATOM 495 C C . ASN A 1 70 ? 15.655 12.671 -21.070 1.00 79.00 70 ASN A C 1
ATOM 497 O O . ASN A 1 70 ? 15.955 13.088 -22.191 1.00 79.00 70 ASN A O 1
ATOM 501 N N . ALA A 1 71 ? 14.681 11.769 -20.908 1.00 78.81 71 ALA A N 1
ATOM 502 C CA . ALA A 1 71 ? 13.912 11.230 -22.024 1.00 78.81 71 ALA A CA 1
ATOM 503 C C . ALA A 1 71 ? 12.825 12.225 -22.460 1.00 78.81 71 ALA A C 1
ATOM 505 O O . ALA A 1 71 ? 11.927 12.572 -21.694 1.00 78.81 71 ALA A O 1
ATOM 506 N N . VAL A 1 72 ? 12.877 12.659 -23.721 1.00 78.62 72 VAL A N 1
ATOM 507 C CA . VAL A 1 72 ? 11.886 13.576 -24.304 1.00 78.62 72 VAL A CA 1
ATOM 508 C C . VAL A 1 72 ? 10.813 12.779 -25.040 1.00 78.62 72 VAL A C 1
ATOM 510 O O . VAL A 1 72 ? 11.109 12.035 -25.972 1.00 78.62 72 VAL A O 1
ATOM 513 N N . ILE A 1 73 ? 9.559 12.943 -24.613 1.00 77.88 73 ILE A N 1
ATOM 514 C CA . ILE A 1 73 ? 8.388 12.254 -25.187 1.00 77.88 73 ILE A CA 1
ATOM 515 C C . ILE A 1 73 ? 7.755 13.080 -26.322 1.00 77.88 73 ILE A C 1
ATOM 517 O O . ILE A 1 73 ? 7.154 12.521 -27.238 1.00 77.88 73 ILE A O 1
ATOM 521 N N . TRP A 1 74 ? 7.899 14.409 -26.289 1.00 77.88 74 TRP A N 1
ATOM 522 C CA . TRP A 1 74 ? 7.367 15.319 -27.303 1.00 77.88 74 TRP A CA 1
ATOM 523 C C . TRP A 1 74 ? 8.241 16.575 -27.424 1.00 77.88 74 TRP A C 1
ATOM 525 O O . TRP A 1 74 ? 8.621 17.160 -26.411 1.00 77.88 74 TRP A O 1
ATOM 535 N N . GLY A 1 75 ? 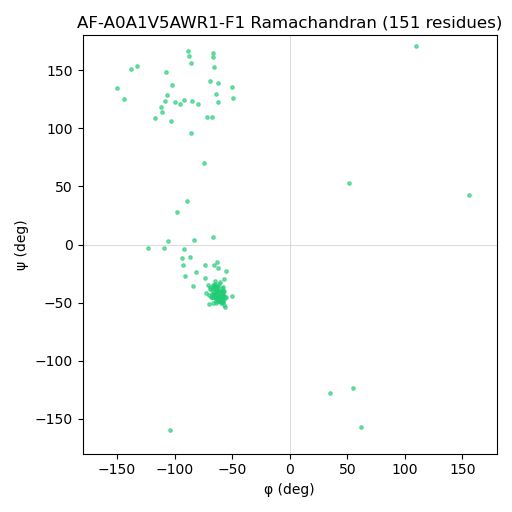8.553 16.980 -28.659 1.00 73.38 75 GLY A N 1
ATOM 536 C CA . GLY A 1 75 ? 9.506 18.052 -28.975 1.00 73.38 75 GLY A CA 1
ATOM 537 C C . GLY A 1 75 ? 10.805 17.534 -29.607 1.00 73.38 75 GLY A C 1
ATOM 538 O O . GLY A 1 75 ? 11.032 16.328 -29.690 1.00 73.38 75 GLY A O 1
ATOM 539 N N . ALA A 1 76 ? 11.649 18.446 -30.097 1.00 64.62 76 ALA A N 1
ATOM 540 C CA . ALA A 1 76 ? 12.939 18.098 -30.689 1.00 64.62 76 ALA A CA 1
ATOM 541 C C . ALA A 1 76 ? 14.047 18.134 -29.629 1.00 64.62 76 ALA A C 1
ATOM 543 O O . ALA A 1 76 ? 14.273 19.161 -28.993 1.00 64.62 76 ALA A O 1
ATOM 544 N N . ASN A 1 77 ? 14.763 17.020 -29.479 1.00 64.81 77 ASN A N 1
ATOM 545 C CA . ASN A 1 77 ? 16.001 16.957 -28.711 1.00 64.81 77 ASN A CA 1
ATOM 546 C C . ASN A 1 77 ? 17.155 17.360 -29.641 1.00 64.81 77 ASN A C 1
ATOM 548 O O . ASN A 1 77 ? 17.638 16.551 -30.427 1.00 64.81 77 ASN A O 1
ATOM 552 N N . SER A 1 78 ? 17.569 18.627 -29.615 1.00 53.88 78 SER A N 1
ATOM 553 C CA . SER A 1 78 ? 18.639 19.157 -30.478 1.00 53.88 78 SER A CA 1
ATOM 554 C C . SER A 1 78 ? 20.040 19.033 -29.854 1.00 53.88 78 SER A C 1
ATOM 556 O O . SER A 1 78 ? 20.868 19.927 -30.001 1.00 53.88 78 SER A O 1
ATOM 558 N N . GLY A 1 79 ? 20.310 17.930 -29.148 1.00 57.97 79 GLY A N 1
ATOM 559 C CA . GLY A 1 79 ? 21.589 17.648 -28.489 1.00 57.97 79 GLY A CA 1
ATOM 560 C C . GLY A 1 79 ? 22.107 16.233 -28.766 1.00 57.97 79 GLY A C 1
ATOM 561 O O . GLY A 1 79 ? 21.338 15.315 -29.045 1.00 57.97 79 GLY A O 1
ATOM 562 N N . MET A 1 80 ? 23.429 16.060 -28.689 1.00 48.28 80 MET A N 1
ATOM 563 C CA . MET A 1 80 ? 24.108 14.762 -28.769 1.00 48.28 80 MET A CA 1
ATOM 564 C C . MET A 1 80 ? 23.841 13.994 -27.466 1.00 48.28 80 MET A C 1
ATOM 566 O O . MET A 1 80 ? 24.325 14.408 -26.417 1.00 48.28 80 MET A O 1
ATOM 570 N N . GLY A 1 81 ? 23.034 12.928 -27.508 1.00 53.00 81 GLY A N 1
ATOM 571 C CA . GLY A 1 81 ? 22.699 12.178 -26.291 1.00 53.00 81 GLY A CA 1
ATOM 572 C C . GLY A 1 81 ? 21.386 11.400 -26.324 1.00 53.00 81 GLY A C 1
ATOM 573 O O . GLY A 1 81 ? 20.653 11.402 -25.340 1.00 53.00 81 GLY A O 1
ATOM 574 N N . THR A 1 82 ? 21.064 10.707 -27.421 1.00 56.50 82 THR A N 1
ATOM 575 C CA . THR A 1 82 ? 20.104 9.593 -27.347 1.00 56.50 82 THR A CA 1
ATOM 576 C C . THR A 1 82 ? 20.803 8.404 -26.692 1.00 56.50 82 THR A C 1
ATOM 578 O O . THR A 1 82 ? 21.161 7.441 -27.369 1.00 56.50 82 THR A O 1
ATOM 581 N N . GLU A 1 83 ? 21.091 8.506 -25.395 1.00 62.84 83 GLU A N 1
ATOM 582 C CA . GLU A 1 83 ? 21.606 7.362 -24.652 1.00 62.84 83 GLU A CA 1
ATOM 583 C C . GLU A 1 83 ? 20.558 6.246 -24.655 1.00 62.84 83 GLU A C 1
ATOM 585 O O . GLU A 1 83 ? 19.351 6.487 -24.537 1.00 62.84 83 GLU A O 1
ATOM 590 N N . GLU A 1 84 ? 21.017 5.008 -24.827 1.00 73.31 84 GLU A N 1
ATOM 591 C CA . GLU A 1 84 ? 20.140 3.857 -24.683 1.00 73.31 84 GLU A CA 1
ATOM 592 C C . GLU A 1 84 ? 19.617 3.807 -23.248 1.00 73.31 84 GLU A C 1
ATOM 594 O O . GLU A 1 84 ? 20.376 3.733 -22.280 1.00 73.31 84 GLU A O 1
ATOM 599 N N . ILE A 1 85 ? 18.294 3.824 -23.104 1.00 82.75 85 ILE A N 1
ATOM 600 C CA . ILE A 1 85 ? 17.656 3.667 -21.802 1.00 82.75 85 ILE A CA 1
ATOM 601 C C . ILE A 1 85 ? 17.918 2.238 -21.323 1.00 82.75 85 ILE A C 1
ATOM 603 O O . ILE A 1 85 ? 17.342 1.275 -21.838 1.00 82.75 85 ILE A O 1
ATOM 607 N N . THR A 1 86 ? 18.756 2.116 -20.300 1.00 85.81 86 THR A N 1
ATOM 608 C CA . THR A 1 86 ? 19.089 0.845 -19.658 1.00 85.81 86 THR A CA 1
ATOM 609 C C . THR A 1 86 ? 18.434 0.734 -18.283 1.00 85.81 86 THR A C 1
ATOM 611 O O . THR A 1 86 ? 18.223 1.722 -17.577 1.00 85.81 86 THR A O 1
ATOM 614 N N . VAL A 1 87 ? 18.091 -0.496 -17.893 1.00 89.62 87 VAL A N 1
ATOM 615 C CA . VAL A 1 87 ? 17.611 -0.818 -16.544 1.00 89.62 87 VAL A CA 1
ATOM 616 C C . VAL A 1 87 ? 18.685 -1.638 -15.852 1.00 89.62 87 VAL A C 1
ATOM 618 O O . VAL A 1 87 ? 18.973 -2.761 -16.258 1.00 89.62 87 VAL A O 1
ATOM 621 N N . SER A 1 88 ? 19.277 -1.080 -14.801 1.00 92.25 88 SER A N 1
ATOM 622 C CA . SER A 1 88 ? 20.255 -1.797 -13.982 1.00 92.25 88 SER A CA 1
ATOM 623 C C . SER A 1 88 ? 19.573 -2.601 -12.869 1.00 92.25 88 SER A C 1
ATOM 625 O O . SER A 1 88 ? 18.443 -2.307 -12.469 1.00 92.25 88 SER A O 1
ATOM 627 N N . ILE A 1 89 ? 20.289 -3.570 -12.290 1.00 92.19 89 ILE A N 1
ATOM 628 C CA . ILE A 1 89 ? 19.835 -4.287 -11.083 1.00 92.19 89 ILE A CA 1
ATOM 629 C C . ILE A 1 89 ? 19.588 -3.302 -9.929 1.00 92.19 89 ILE A C 1
ATOM 631 O O . ILE A 1 89 ? 18.616 -3.445 -9.190 1.00 92.19 89 ILE A O 1
ATOM 635 N N . ALA A 1 90 ? 20.415 -2.258 -9.809 1.00 94.25 90 ALA A N 1
ATOM 636 C CA . ALA A 1 90 ? 20.220 -1.206 -8.815 1.00 94.25 90 ALA A CA 1
ATOM 637 C C . ALA A 1 90 ? 18.913 -0.429 -9.047 1.00 94.25 90 ALA A C 1
ATOM 639 O O . ALA A 1 90 ? 18.211 -0.114 -8.089 1.00 94.25 90 ALA A O 1
ATOM 640 N N . SER A 1 91 ? 18.539 -0.175 -10.306 1.00 94.06 91 SER A N 1
ATOM 641 C CA . SER A 1 91 ? 17.261 0.459 -10.655 1.00 94.06 91 SER A CA 1
ATOM 642 C C . SER A 1 91 ? 16.068 -0.411 -10.253 1.00 94.06 91 SER A C 1
ATOM 644 O O . SER A 1 91 ? 15.091 0.111 -9.725 1.00 94.06 91 SER A O 1
ATOM 646 N N . ILE A 1 92 ? 16.166 -1.732 -10.433 1.00 96.50 92 ILE A N 1
ATOM 647 C CA . ILE A 1 92 ? 15.148 -2.693 -9.979 1.00 96.50 92 ILE A CA 1
ATOM 648 C C . ILE A 1 92 ? 15.039 -2.683 -8.449 1.00 96.50 92 ILE A C 1
ATOM 650 O O . ILE A 1 92 ? 13.944 -2.520 -7.913 1.00 96.50 92 ILE A O 1
ATOM 654 N N . ALA A 1 93 ? 16.163 -2.805 -7.737 1.00 96.50 93 ALA A N 1
ATOM 655 C CA . ALA A 1 93 ? 16.182 -2.789 -6.274 1.00 96.50 93 ALA A CA 1
ATOM 656 C C . ALA A 1 93 ? 15.620 -1.472 -5.708 1.00 96.50 93 ALA A C 1
ATOM 658 O O . ALA A 1 93 ? 14.801 -1.483 -4.787 1.00 96.50 93 ALA A O 1
ATOM 659 N N . GLY A 1 94 ? 16.002 -0.339 -6.306 1.00 96.62 94 GLY A N 1
ATOM 660 C CA . GLY A 1 94 ? 15.466 0.978 -5.973 1.00 96.62 94 GLY A CA 1
ATOM 661 C C . GLY A 1 94 ? 13.963 1.079 -6.228 1.00 96.62 94 GLY A C 1
ATOM 662 O O . GLY A 1 94 ? 13.233 1.552 -5.362 1.00 96.62 94 GLY A O 1
ATOM 663 N N . ALA A 1 95 ? 13.475 0.573 -7.364 1.00 97.50 95 ALA A N 1
ATOM 664 C CA . ALA A 1 95 ? 12.049 0.555 -7.687 1.00 97.50 95 ALA A CA 1
ATOM 665 C C . ALA A 1 95 ? 11.228 -0.253 -6.671 1.00 97.50 95 ALA A C 1
ATOM 667 O O . ALA A 1 95 ? 10.172 0.210 -6.246 1.00 97.50 95 ALA A O 1
ATOM 668 N N . VAL A 1 96 ? 11.725 -1.414 -6.224 1.00 97.81 96 VAL A N 1
ATOM 669 C CA . VAL A 1 96 ? 11.080 -2.200 -5.154 1.00 97.81 96 VAL A CA 1
ATOM 670 C C . VAL A 1 96 ? 11.007 -1.388 -3.859 1.00 97.81 96 VAL A C 1
ATOM 672 O O . VAL A 1 96 ? 9.940 -1.291 -3.255 1.00 97.81 96 VAL A O 1
ATOM 675 N N . LEU A 1 97 ? 12.115 -0.768 -3.441 1.00 97.75 97 LEU A N 1
ATOM 676 C CA . LEU A 1 97 ? 12.176 0.017 -2.205 1.00 97.75 97 LEU A CA 1
ATOM 677 C C . LEU A 1 97 ? 11.236 1.230 -2.241 1.00 97.75 97 LEU A C 1
ATOM 679 O O . LEU A 1 97 ? 10.488 1.467 -1.291 1.00 97.75 97 LEU A O 1
ATOM 683 N N . VAL A 1 98 ? 11.225 1.964 -3.355 1.00 97.81 98 VAL A N 1
ATOM 684 C CA . VAL A 1 98 ? 10.283 3.067 -3.588 1.00 97.81 98 VAL A CA 1
ATOM 685 C C . VAL A 1 98 ? 8.844 2.555 -3.580 1.00 97.81 98 VAL A C 1
ATOM 687 O O . VAL A 1 98 ? 7.978 3.190 -2.981 1.00 97.81 98 VAL A O 1
ATOM 690 N N . GLY A 1 99 ? 8.589 1.393 -4.184 1.00 97.38 99 GLY A N 1
ATOM 691 C CA . GLY A 1 99 ? 7.277 0.757 -4.188 1.00 97.38 99 GLY A CA 1
ATOM 692 C C . GLY A 1 99 ? 6.760 0.453 -2.779 1.00 97.38 99 GLY A C 1
ATOM 693 O O . GLY A 1 99 ? 5.609 0.761 -2.472 1.00 97.38 99 GLY A O 1
ATOM 694 N N . ILE A 1 100 ? 7.624 -0.063 -1.895 1.00 97.06 100 ILE A N 1
ATOM 695 C CA . ILE A 1 100 ? 7.303 -0.272 -0.472 1.00 97.06 100 ILE A CA 1
ATOM 696 C C . ILE A 1 100 ? 6.947 1.063 0.187 1.00 97.06 100 ILE A C 1
ATOM 698 O O . ILE A 1 100 ? 5.903 1.173 0.828 1.00 97.06 100 ILE A O 1
ATOM 702 N N . GLY A 1 101 ? 7.790 2.086 0.018 1.00 96.06 101 GLY A N 1
ATOM 703 C CA . GLY A 1 101 ? 7.572 3.407 0.613 1.00 96.06 101 GLY A CA 1
ATOM 704 C C . GLY A 1 101 ? 6.265 4.062 0.156 1.00 96.06 101 GLY A C 1
ATOM 705 O O . GLY A 1 101 ? 5.486 4.535 0.986 1.00 96.06 101 GLY A O 1
ATOM 706 N N . GLY A 1 102 ? 5.989 4.030 -1.151 1.00 95.12 102 GLY A N 1
ATOM 707 C CA . GLY A 1 102 ? 4.761 4.564 -1.739 1.00 95.12 102 GLY A CA 1
ATOM 708 C C . GLY A 1 102 ? 3.514 3.844 -1.229 1.00 95.12 102 GLY A C 1
ATOM 709 O O . GLY A 1 102 ? 2.577 4.482 -0.755 1.00 95.12 102 GLY A O 1
ATOM 710 N N . ALA A 1 103 ? 3.518 2.512 -1.238 1.00 95.38 103 ALA A N 1
ATOM 711 C CA . ALA A 1 10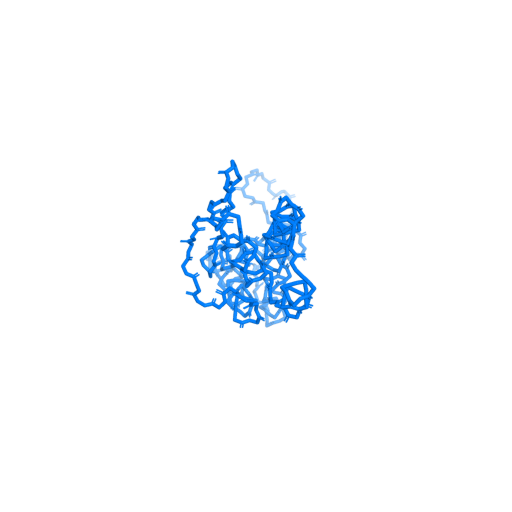3 ? 2.409 1.710 -0.726 1.00 95.38 103 ALA A CA 1
ATOM 712 C C . ALA A 1 103 ? 2.173 1.914 0.787 1.00 95.38 103 ALA A C 1
ATOM 714 O O . ALA A 1 103 ? 1.028 1.969 1.252 1.00 95.38 103 ALA A O 1
ATOM 715 N N . ARG A 1 104 ? 3.251 2.107 1.558 1.00 94.56 104 ARG A N 1
ATOM 716 C CA . ARG A 1 104 ? 3.182 2.364 3.002 1.00 94.56 104 ARG A CA 1
ATOM 717 C C . ARG A 1 104 ? 2.537 3.702 3.332 1.00 94.56 104 ARG A C 1
ATOM 719 O O . ARG A 1 104 ? 1.815 3.796 4.321 1.00 94.56 104 ARG A O 1
ATOM 726 N N . TRP A 1 105 ? 2.746 4.719 2.498 1.00 94.25 105 TRP A N 1
ATOM 727 C CA . TRP A 1 105 ? 2.073 6.008 2.656 1.00 94.25 105 TRP A CA 1
ATOM 728 C C . TRP A 1 105 ? 0.544 5.858 2.629 1.00 94.25 105 TRP A C 1
ATOM 730 O O . TRP A 1 105 ? -0.131 6.346 3.536 1.00 94.25 105 TRP A O 1
ATOM 740 N N . LEU A 1 106 ? 0.005 5.104 1.664 1.00 91.25 106 LEU A N 1
ATOM 741 C CA . LEU A 1 106 ? -1.437 4.841 1.566 1.00 91.25 106 LEU A CA 1
ATOM 742 C C . LEU A 1 106 ? -1.971 4.043 2.746 1.00 91.25 106 LEU A C 1
ATOM 744 O O . LEU A 1 106 ? -3.014 4.387 3.298 1.00 91.25 106 LEU A O 1
ATOM 748 N N . THR A 1 107 ? -1.259 2.984 3.132 1.00 92.44 107 THR A N 1
ATOM 749 C CA . THR A 1 107 ? -1.672 2.152 4.266 1.00 92.44 107 THR A CA 1
ATOM 750 C C . THR A 1 107 ? -1.748 2.983 5.549 1.00 92.44 107 THR A C 1
ATOM 752 O O . THR A 1 107 ? -2.777 2.971 6.218 1.00 92.44 107 THR A O 1
ATOM 755 N N . ASN A 1 108 ? -0.741 3.819 5.813 1.00 93.81 108 ASN A N 1
ATOM 756 C CA . ASN A 1 108 ? -0.733 4.702 6.979 1.00 93.81 108 ASN A CA 1
ATOM 757 C C . ASN A 1 108 ? -1.884 5.721 6.973 1.00 93.81 108 ASN A C 1
ATOM 759 O O . ASN A 1 108 ? -2.410 6.060 8.032 1.00 93.81 108 ASN A O 1
ATOM 763 N N . GLU A 1 109 ? -2.262 6.252 5.809 1.00 94.06 109 GLU A N 1
ATOM 764 C CA . GLU A 1 109 ? -3.367 7.211 5.709 1.00 94.06 109 GLU A CA 1
ATOM 765 C C . GLU A 1 109 ? -4.717 6.557 6.034 1.00 94.06 109 GLU A C 1
ATOM 767 O O . GLU A 1 109 ? -5.552 7.138 6.731 1.00 94.06 109 GLU A O 1
ATOM 772 N N . VAL A 1 110 ? -4.916 5.316 5.588 1.00 92.25 110 VAL A N 1
ATOM 773 C CA . VAL A 1 110 ? -6.100 4.517 5.932 1.00 92.25 110 VAL A CA 1
ATOM 774 C C . VAL A 1 110 ? -6.102 4.165 7.419 1.00 92.25 110 VAL A C 1
ATOM 776 O O . VAL A 1 110 ? -7.119 4.354 8.086 1.00 92.25 110 VAL A O 1
ATOM 779 N N . ASP A 1 111 ? -4.967 3.733 7.966 1.00 93.44 111 ASP A N 1
ATOM 780 C CA . ASP A 1 111 ? -4.849 3.347 9.375 1.00 93.44 111 ASP A CA 1
ATOM 781 C C . ASP A 1 111 ? -5.130 4.515 10.321 1.00 93.44 111 ASP A C 1
ATOM 783 O O . ASP A 1 111 ? -5.849 4.360 11.309 1.00 93.44 111 ASP A O 1
ATOM 787 N N . LYS A 1 112 ? -4.652 5.721 9.991 1.00 95.00 112 LYS A N 1
ATOM 788 C CA . LYS A 1 112 ? -4.989 6.940 10.743 1.00 95.00 112 LYS A CA 1
ATOM 789 C C . LYS A 1 112 ? -6.490 7.205 10.755 1.00 95.00 112 LYS A C 1
ATOM 791 O O . LYS A 1 112 ? -7.027 7.573 11.799 1.00 95.00 112 LYS A O 1
ATOM 796 N N . LYS A 1 113 ? -7.175 7.027 9.620 1.00 93.81 113 LYS A N 1
ATOM 797 C CA . LYS A 1 113 ? -8.635 7.194 9.541 1.00 93.81 113 LYS A CA 1
ATOM 798 C C . LYS A 1 113 ? -9.351 6.145 10.386 1.00 93.81 113 LYS A C 1
ATOM 800 O O . LYS A 1 113 ? -10.233 6.510 11.157 1.00 93.81 113 LYS A O 1
ATOM 805 N N . LEU A 1 114 ? -8.931 4.881 10.305 1.00 93.81 114 LEU A N 1
ATOM 806 C CA . LEU A 1 114 ? -9.482 3.795 11.120 1.00 93.81 114 LEU A CA 1
ATOM 807 C C . LEU A 1 114 ? -9.325 4.084 12.617 1.00 93.81 114 LEU A C 1
ATOM 809 O O . LEU A 1 114 ? -10.312 4.029 13.344 1.00 93.81 114 LEU A O 1
ATOM 813 N N . LEU A 1 115 ? -8.124 4.461 13.066 1.00 95.00 115 LEU A N 1
ATOM 814 C CA . LEU A 1 115 ? -7.850 4.777 14.471 1.00 95.00 115 LEU A CA 1
ATOM 815 C C . LEU A 1 115 ? -8.599 6.021 14.953 1.00 95.00 115 LEU A C 1
ATOM 817 O O . LEU A 1 115 ? -9.151 6.014 16.051 1.00 95.00 115 LEU A O 1
ATOM 821 N N . ARG A 1 116 ? -8.658 7.082 14.139 1.00 95.19 116 ARG A N 1
ATOM 822 C CA . ARG A 1 116 ? -9.402 8.301 14.483 1.00 95.19 116 ARG A CA 1
ATOM 823 C C . ARG A 1 116 ? -10.886 8.001 14.656 1.00 95.19 116 ARG A C 1
ATOM 825 O O . ARG A 1 116 ? -11.480 8.444 15.635 1.00 95.19 116 ARG A O 1
ATOM 832 N N . THR A 1 117 ? -11.470 7.235 13.740 1.00 93.25 117 THR A N 1
ATOM 833 C CA . THR A 1 117 ? -12.875 6.843 13.845 1.00 93.25 117 THR A CA 1
ATOM 834 C C . THR A 1 117 ? -13.095 5.897 15.020 1.00 93.25 117 THR A C 1
ATOM 836 O O . THR A 1 117 ? -14.021 6.121 15.789 1.00 93.25 117 THR A O 1
ATOM 839 N N . ALA A 1 118 ? -12.211 4.920 15.243 1.00 93.31 118 ALA A N 1
ATOM 840 C CA . ALA A 1 118 ? -12.277 4.037 16.407 1.00 93.31 118 ALA A CA 1
ATOM 841 C C . ALA A 1 118 ? -12.285 4.825 17.727 1.00 93.31 118 ALA A C 1
ATOM 843 O O . ALA A 1 118 ? -13.108 4.553 18.595 1.00 93.31 118 ALA A O 1
ATOM 844 N N . ALA A 1 119 ? -11.413 5.830 17.857 1.00 93.31 119 ALA A N 1
ATOM 845 C CA . ALA A 1 119 ? -11.332 6.672 19.046 1.00 93.31 119 ALA A CA 1
ATOM 846 C C . ALA A 1 119 ? -12.617 7.484 19.275 1.00 93.31 119 ALA A C 1
ATOM 848 O O . ALA A 1 119 ? -13.142 7.493 20.386 1.00 93.31 119 ALA A O 1
ATOM 849 N N . VAL A 1 120 ? -13.152 8.127 18.229 1.00 92.38 120 VAL A N 1
ATOM 850 C CA . VAL A 1 120 ? -14.410 8.892 18.319 1.00 92.38 120 VAL A CA 1
ATOM 851 C C . VAL A 1 120 ? -15.582 7.976 18.672 1.00 92.38 120 VAL A C 1
ATOM 853 O O . VAL A 1 120 ? -16.369 8.301 19.557 1.00 92.38 120 VAL A O 1
ATOM 856 N N . THR A 1 121 ? -15.685 6.818 18.020 1.00 91.06 121 THR A N 1
ATOM 857 C CA . THR A 1 121 ? -16.759 5.851 18.263 1.00 91.06 121 THR A CA 1
ATOM 858 C C . THR A 1 121 ? -16.685 5.259 19.675 1.00 91.06 121 THR A C 1
ATOM 860 O O . THR A 1 121 ? -17.706 5.196 20.352 1.00 91.06 121 THR A O 1
ATOM 863 N N . ALA A 1 122 ? -15.495 4.891 20.157 1.00 91.38 122 ALA A N 1
ATOM 864 C CA . ALA A 1 122 ? -15.310 4.382 21.518 1.00 91.38 122 ALA A CA 1
ATOM 865 C C . ALA A 1 122 ? -15.628 5.442 22.588 1.00 91.38 122 ALA A C 1
ATOM 867 O O . ALA A 1 122 ? -16.227 5.122 23.613 1.00 91.38 122 ALA A O 1
ATOM 868 N N . ALA A 1 123 ? -15.271 6.708 22.340 1.00 90.75 123 ALA A N 1
ATOM 869 C CA . ALA A 1 123 ? -15.623 7.814 23.226 1.00 90.75 123 ALA A CA 1
ATOM 870 C C . ALA A 1 123 ? -17.142 8.052 23.268 1.00 90.75 123 ALA A C 1
ATOM 872 O O . ALA A 1 123 ? -17.703 8.214 24.347 1.00 90.75 123 ALA A O 1
ATOM 873 N N . ALA A 1 124 ? -17.815 8.020 22.114 1.00 89.50 124 ALA A N 1
ATOM 874 C CA . ALA A 1 124 ? -19.266 8.191 22.031 1.00 89.50 124 ALA A CA 1
ATOM 875 C C . ALA A 1 124 ? -20.044 7.052 22.715 1.00 89.50 124 ALA A C 1
ATOM 877 O O . ALA A 1 124 ? -21.096 7.297 23.298 1.00 89.50 124 ALA A O 1
ATOM 878 N N . ALA A 1 125 ? -19.517 5.825 22.674 1.00 88.31 125 ALA A N 1
ATOM 879 C CA . ALA A 1 125 ? -20.128 4.649 23.292 1.00 88.31 125 ALA A CA 1
ATOM 880 C C . ALA A 1 125 ? -19.814 4.490 24.797 1.00 88.31 125 ALA A C 1
ATOM 882 O O . ALA A 1 125 ? -20.211 3.493 25.389 1.00 88.31 125 ALA A O 1
ATOM 883 N N . ASN A 1 126 ? -19.102 5.436 25.431 1.00 86.19 126 ASN A N 1
ATOM 884 C CA . ASN A 1 126 ? -18.635 5.331 26.824 1.00 86.19 126 ASN A CA 1
ATOM 885 C C . ASN A 1 126 ? -17.878 4.017 27.109 1.00 86.19 126 ASN A C 1
ATOM 887 O O . ASN A 1 126 ? -18.210 3.282 28.041 1.00 86.19 126 ASN A O 1
ATOM 891 N N . ALA A 1 127 ? -16.863 3.716 26.289 1.00 85.62 127 ALA A N 1
ATOM 892 C CA . ALA A 1 127 ? -16.129 2.454 26.349 1.00 85.62 127 ALA A CA 1
ATOM 893 C C . ALA A 1 127 ? -15.638 2.083 27.762 1.00 85.62 127 ALA A C 1
ATOM 895 O O . ALA A 1 127 ? -15.048 2.892 28.485 1.00 85.62 127 ALA A O 1
ATOM 896 N N . SER A 1 128 ? -15.824 0.812 28.128 1.00 89.12 128 SER A N 1
ATOM 897 C CA . SER A 1 128 ? -15.364 0.277 29.408 1.00 89.12 128 SER A CA 1
ATOM 898 C C . SER A 1 128 ? -13.829 0.253 29.505 1.00 89.12 128 SER A C 1
ATOM 900 O O . SER A 1 128 ? -13.101 0.335 28.507 1.00 89.12 128 SER A O 1
ATOM 902 N N . SER A 1 129 ? -13.301 0.093 30.725 1.00 88.94 129 SER A N 1
ATOM 903 C CA . SER A 1 129 ? -11.850 -0.056 30.929 1.00 88.94 129 SER A CA 1
ATOM 904 C C . SER A 1 129 ? -11.288 -1.301 30.228 1.00 88.94 129 SER A C 1
ATOM 906 O O . SER A 1 129 ? -10.162 -1.266 29.729 1.00 88.94 129 SER A O 1
ATOM 908 N N . ASP A 1 130 ? -12.065 -2.387 30.155 1.00 91.25 130 ASP A N 1
ATOM 909 C CA . ASP A 1 130 ? -11.657 -3.614 29.464 1.00 91.25 130 ASP A CA 1
ATOM 910 C C . ASP A 1 130 ? -11.578 -3.395 27.947 1.00 91.25 130 ASP A C 1
ATOM 912 O O . ASP A 1 130 ? -10.581 -3.718 27.300 1.00 91.25 130 ASP A O 1
ATOM 916 N N . ASP A 1 131 ? -12.582 -2.734 27.383 1.00 90.81 131 ASP A N 1
ATOM 917 C CA . ASP A 1 131 ? -12.641 -2.431 25.956 1.00 90.81 131 ASP A CA 1
ATOM 918 C C . ASP A 1 131 ? -11.561 -1.446 25.509 1.00 90.81 131 ASP A C 1
ATOM 920 O O . ASP A 1 131 ? -10.929 -1.636 24.467 1.00 90.81 131 ASP A O 1
ATOM 924 N N . SER A 1 132 ? -11.261 -0.457 26.350 1.00 90.00 132 SER A N 1
ATOM 925 C CA . SER A 1 132 ? -10.136 0.459 26.146 1.00 90.00 132 SER A CA 1
ATOM 926 C C . SER A 1 132 ? -8.802 -0.294 26.068 1.00 90.00 132 SER A C 1
ATOM 928 O O . SER A 1 132 ? -7.961 0.004 25.217 1.00 90.00 132 SER A O 1
ATOM 930 N N . ARG A 1 133 ? -8.606 -1.322 26.909 1.00 93.12 133 ARG A N 1
ATOM 931 C CA . ARG A 1 133 ? -7.398 -2.168 26.877 1.00 93.12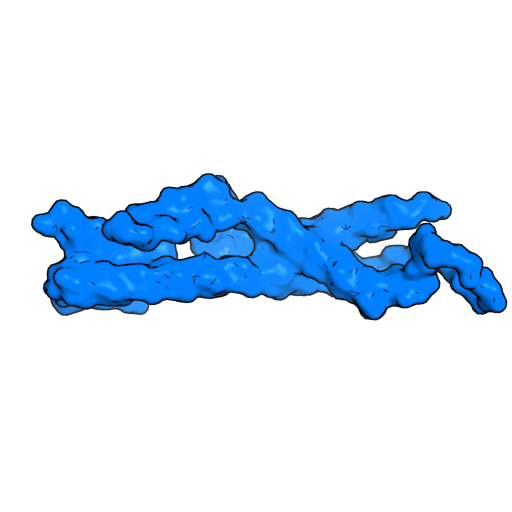 133 ARG A CA 1
ATOM 932 C C . ARG A 1 133 ? -7.333 -3.039 25.626 1.00 93.12 133 ARG A C 1
ATOM 934 O O . ARG A 1 133 ? -6.235 -3.241 25.106 1.00 93.12 133 ARG A O 1
ATOM 941 N N . LYS A 1 134 ? -8.474 -3.540 25.138 1.00 93.50 134 LYS A N 1
ATOM 942 C CA . LYS A 1 134 ? -8.539 -4.288 23.872 1.00 93.50 134 LYS A CA 1
ATOM 943 C C . LYS A 1 134 ? -8.149 -3.394 22.700 1.00 93.50 134 LYS A C 1
ATOM 945 O O . LYS A 1 134 ? -7.276 -3.782 21.933 1.00 93.50 134 LYS A O 1
ATOM 950 N N . ILE A 1 135 ? -8.719 -2.188 22.609 1.00 93.19 135 ILE A N 1
ATOM 951 C CA . ILE A 1 135 ? -8.381 -1.201 21.569 1.00 93.19 135 ILE A CA 1
ATOM 952 C C . ILE A 1 135 ? -6.886 -0.861 21.601 1.00 93.19 135 ILE A C 1
ATOM 954 O O . ILE A 1 135 ? -6.244 -0.867 20.556 1.00 93.19 135 ILE A O 1
ATOM 958 N N . ALA A 1 136 ? -6.309 -0.639 22.787 1.00 93.00 136 ALA A N 1
ATOM 959 C CA . ALA A 1 136 ? -4.904 -0.251 22.939 1.00 93.00 136 ALA A CA 1
ATOM 960 C C . ALA A 1 136 ? -3.887 -1.293 22.431 1.00 93.00 136 ALA A C 1
ATOM 962 O O . ALA A 1 136 ? -2.731 -0.949 22.196 1.00 93.00 136 ALA A O 1
ATOM 963 N N . ARG A 1 137 ? -4.287 -2.563 22.290 1.00 93.69 137 ARG A N 1
ATOM 964 C CA . ARG A 1 137 ? -3.426 -3.662 21.811 1.00 93.69 137 ARG A CA 1
ATOM 965 C C . ARG A 1 137 ? -3.801 -4.151 20.413 1.00 93.69 137 ARG A C 1
ATOM 967 O O . ARG A 1 137 ? -3.153 -5.061 19.903 1.00 93.69 137 ARG A O 1
ATOM 974 N N . ALA A 1 138 ? -4.859 -3.597 19.830 1.00 93.25 138 ALA A N 1
ATOM 975 C CA . ALA A 1 138 ? -5.384 -4.034 18.550 1.00 93.25 138 ALA A CA 1
ATOM 976 C C . ALA A 1 138 ? -4.659 -3.348 17.388 1.00 93.25 138 ALA A C 1
ATOM 978 O O . ALA A 1 138 ? -4.147 -2.234 17.508 1.00 93.25 138 ALA A O 1
ATOM 979 N N . THR A 1 139 ? -4.692 -3.992 16.227 1.00 92.88 139 THR A N 1
ATOM 980 C CA . THR A 1 139 ? -4.331 -3.341 14.964 1.00 92.88 139 THR A CA 1
ATOM 981 C C . THR A 1 139 ? -5.341 -2.243 14.603 1.00 92.88 139 THR A C 1
ATOM 983 O O . THR A 1 139 ? -6.474 -2.287 15.091 1.00 92.88 139 THR A O 1
ATOM 986 N N . PRO A 1 140 ? -5.021 -1.279 13.717 1.00 93.31 140 PRO A N 1
ATOM 987 C CA . PRO A 1 140 ? -5.954 -0.220 13.314 1.00 93.31 140 PRO A CA 1
ATOM 988 C C . PRO A 1 140 ? -7.332 -0.735 12.872 1.00 93.31 140 PRO A C 1
ATOM 990 O O . PRO A 1 140 ? -8.368 -0.234 13.313 1.00 93.31 140 PRO A O 1
ATOM 993 N N . ALA A 1 141 ? -7.357 -1.792 12.055 1.00 91.19 141 ALA A N 1
ATOM 994 C CA . ALA A 1 141 ? -8.597 -2.414 11.600 1.00 91.19 141 ALA A CA 1
ATOM 995 C C . ALA A 1 141 ? -9.350 -3.139 12.730 1.00 91.19 141 ALA A C 1
ATOM 997 O O . ALA A 1 141 ? -10.580 -3.089 12.790 1.00 91.19 141 ALA A O 1
ATOM 998 N N . GLN A 1 142 ? -8.637 -3.805 13.643 1.00 92.38 142 GLN A N 1
ATOM 999 C CA . GLN A 1 142 ? -9.259 -4.449 14.802 1.00 92.38 142 GLN A CA 1
ATOM 1000 C C . GLN A 1 142 ? -9.831 -3.415 15.774 1.00 92.38 142 GLN A C 1
ATOM 1002 O O . GLN A 1 142 ? -10.974 -3.563 16.193 1.00 92.38 142 GLN A O 1
ATOM 1007 N N . ALA A 1 143 ? -9.086 -2.352 16.081 1.00 94.00 143 ALA A N 1
ATOM 1008 C CA . ALA A 1 143 ? -9.524 -1.258 16.941 1.00 94.00 143 ALA A CA 1
ATOM 1009 C C . ALA A 1 143 ? -10.823 -0.633 16.417 1.00 94.00 143 ALA A C 1
ATOM 1011 O O . ALA A 1 143 ? -11.784 -0.477 17.172 1.00 94.00 143 ALA A O 1
ATOM 1012 N N . PHE A 1 144 ? -10.884 -0.370 15.108 1.00 93.44 144 PHE A N 1
ATOM 1013 C CA . PHE A 1 144 ? -12.100 0.087 14.438 1.00 93.44 144 PHE A CA 1
ATO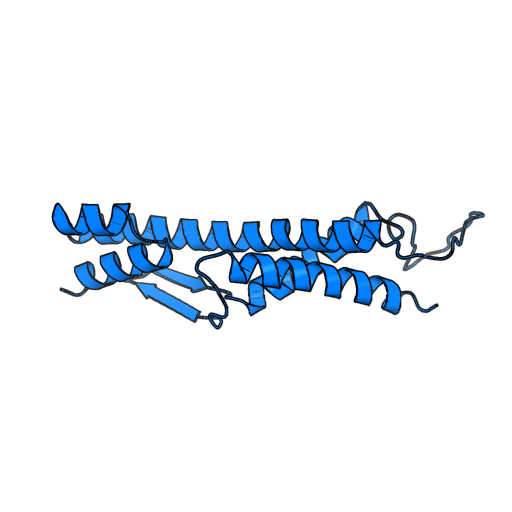M 1014 C C . PHE A 1 144 ? -13.268 -0.890 14.612 1.00 93.44 144 PHE A C 1
ATOM 1016 O O . PHE A 1 144 ? -14.355 -0.480 15.010 1.00 93.44 144 PHE A O 1
ATOM 1023 N N . ASN A 1 145 ? -13.053 -2.185 14.370 1.00 92.00 145 ASN A N 1
ATOM 1024 C CA . ASN A 1 145 ? -14.108 -3.193 14.490 1.00 92.00 145 ASN A CA 1
ATOM 1025 C C . ASN A 1 145 ? -14.609 -3.380 15.927 1.00 92.00 145 ASN A C 1
ATOM 1027 O O . ASN A 1 145 ? -15.799 -3.620 16.124 1.00 92.00 145 ASN A O 1
ATOM 1031 N N . ILE A 1 146 ? -13.729 -3.271 16.924 1.00 92.00 146 ILE A N 1
ATOM 1032 C CA . ILE A 1 146 ? -14.109 -3.333 18.339 1.00 92.00 146 ILE A CA 1
ATOM 1033 C C . ILE A 1 146 ? -14.967 -2.108 18.685 1.00 92.00 146 ILE A C 1
ATOM 1035 O O . ILE A 1 146 ? -16.081 -2.278 19.172 1.00 92.00 146 ILE A O 1
ATOM 1039 N N . ALA A 1 147 ? -14.521 -0.893 18.350 1.00 92.12 147 ALA A N 1
ATOM 1040 C CA . ALA A 1 147 ? -15.289 0.330 18.602 1.00 92.12 147 ALA A CA 1
ATOM 1041 C C . ALA A 1 147 ? -16.647 0.337 17.872 1.00 92.12 147 ALA A C 1
ATOM 1043 O O . ALA A 1 147 ? -17.670 0.701 18.446 1.00 92.12 147 ALA A O 1
ATOM 1044 N N . LYS A 1 148 ? -16.685 -0.134 16.620 1.00 91.00 148 LYS A N 1
ATOM 1045 C CA . LYS A 1 148 ? -17.912 -0.263 15.817 1.00 91.00 148 LYS A CA 1
ATOM 1046 C C . LYS A 1 148 ? -18.942 -1.207 16.444 1.00 91.00 148 LYS A C 1
ATOM 1048 O O . LYS A 1 148 ? -20.134 -0.990 16.247 1.00 91.00 148 LYS A O 1
ATOM 1053 N N . LYS A 1 149 ? -18.512 -2.251 17.162 1.00 89.75 149 LYS A N 1
ATOM 1054 C CA . LYS A 1 149 ? -19.428 -3.139 17.897 1.00 89.75 149 LYS A CA 1
ATOM 1055 C C . LYS A 1 149 ? -20.053 -2.427 19.094 1.00 89.75 149 LYS A C 1
ATOM 1057 O O . LYS A 1 149 ? -21.264 -2.493 19.225 1.00 89.75 149 LYS A O 1
ATOM 1062 N N . MET A 1 150 ? -19.261 -1.673 19.862 1.00 86.00 150 MET A N 1
ATOM 1063 C CA . MET A 1 150 ? -19.750 -0.925 21.034 1.00 86.00 150 MET A CA 1
ATOM 1064 C C . MET A 1 150 ? -20.844 0.080 20.681 1.00 86.00 150 MET A C 1
ATOM 1066 O O . MET A 1 150 ? -21.774 0.268 21.440 1.00 86.00 150 MET A O 1
ATOM 1070 N N . TYR A 1 151 ? -20.737 0.739 19.526 1.00 80.50 151 TYR A N 1
ATOM 1071 C CA . TYR A 1 151 ? -21.727 1.734 19.104 1.00 80.50 151 TYR A CA 1
ATOM 1072 C C . TYR A 1 151 ? -23.065 1.130 18.647 1.00 80.50 151 TYR A C 1
ATOM 1074 O O . TYR A 1 151 ? -24.049 1.849 18.507 1.00 80.50 151 TYR A O 1
ATOM 1082 N N . LYS A 1 152 ? -23.097 -0.171 18.335 1.00 74.06 152 LYS A N 1
ATOM 1083 C CA . LYS A 1 152 ? -24.318 -0.868 17.908 1.00 74.06 152 LYS A CA 1
ATOM 1084 C C . LYS A 1 152 ? -25.067 -1.535 19.064 1.00 74.06 152 LYS A C 1
ATOM 1086 O O . LYS A 1 152 ? -26.181 -2.001 18.830 1.00 74.06 152 LYS A O 1
ATOM 1091 N N . GLU A 1 153 ? -24.439 -1.628 20.232 1.00 56.53 153 GLU A N 1
ATOM 1092 C CA . GLU A 1 153 ? -25.026 -2.106 21.491 1.00 56.53 153 GLU A CA 1
ATOM 1093 C C . GLU A 1 153 ? -25.662 -0.936 22.251 1.00 56.53 153 GLU A C 1
ATOM 1095 O O . GLU A 1 153 ? -26.741 -1.162 22.844 1.00 56.53 153 GLU A O 1
#

Sequence (153 aa):
MSMLMPIGIIMASGAVGGIVNALVSDNGFIRPSEETTGEVTIIRPGFAGNILLGAVAAFISWGLYGAFSNAVIWGANSGMGTEEITVSIASIAGAVLVGIGGARWLTNEVDKKLLRTAAVTAAAANASSDDSRKIARATPAQAFNIAKKMYKE

Nearest PDB structures (foldseek):
  8jzx-assembly1_B  TM=2.495E-01  e=5.320E+00  Homo sapiens

Radius of gyration: 21.06 Å; Cα contacts (8 Å, |Δi|>4): 232; chains: 1; bounding box: 49×29×62 Å

Foldseek 3Di:
DDPVVLLVLLLQLLLLLLQVLLCVAPLNQPDFDWDDFDPDIATDNGSVLLSNQSSVQSNVCCCCPNLNVPPDPDDDDPDDDPDPRDQDPVSSVVSSVSSNVRSVVSSVVSLVVLLVQLVVLCVVLVHDPVLVVVLVPDGSNSSSVSSSVSNVD

Secondary structure (DSSP, 8-state):
--THHHHHHHHHHHHHHHHHHHHHSTTTTPPPEEEEETTEEEEE-HHHHHHHHHHHHHHHHHHHHSTTTT--SSS---SS--------HHHHHHHHHHHHHHHHHHHHHHHHHHHHHHHHHHHHTT--HHHHHHHHHS-HHHHHHHHHHHTT-